Protein AF-Q7M1F2-F1 (afdb_monomer_lite)

InterPro domains:
  IPR003614 Knottins-like [PF00304] (2-49)
  IPR003614 Knottins-like [SM00505] (2-49)
  IPR036574 Knottin, scorpion toxin-like superfamily [G3DSA:3.30.30.10] (2-49)
  IPR036574 Knottin, scorpion toxin-like superfamily [SSF57095] (2-49)

Radius of gyration: 9.48 Å; chains: 1; bounding box: 21×19×24 Å

Foldseek 3Di:
DKDKDFDPPDDDADPDQVVLQVCLCPPVVAPGWGFDPPPGTTIIGIHDD

pLDDT: mean 96.94, std 2.33, range [88.56, 98.69]

Organism: Clitoria ternatea (NCBI:txid43366)

Structure (mmCIF, N/CA/C/O backbone):
data_AF-Q7M1F2-F1
#
_entry.id   AF-Q7M1F2-F1
#
loop_
_atom_site.group_PDB
_atom_site.id
_atom_site.type_symbol
_atom_site.label_atom_id
_atom_site.label_alt_id
_atom_site.label_comp_id
_atom_site.label_asym_id
_atom_site.label_entity_id
_atom_site.label_seq_id
_atom_site.pdbx_PDB_ins_code
_atom_site.Cartn_x
_atom_site.Cartn_y
_atom_site.Cartn_z
_atom_site.occupancy
_atom_site.B_iso_or_equiv
_atom_site.auth_seq_id
_atom_site.auth_comp_id
_atom_site.auth_asym_id
_atom_site.auth_atom_id
_atom_site.pdbx_PDB_model_num
ATOM 1 N N . ASN A 1 1 ? -11.773 9.562 9.218 1.00 90.31 1 ASN A N 1
ATOM 2 C CA . ASN A 1 1 ? -10.732 10.142 8.337 1.00 90.31 1 ASN A CA 1
ATOM 3 C C . ASN A 1 1 ? -9.679 9.091 8.045 1.00 90.31 1 ASN A C 1
ATOM 5 O O . ASN A 1 1 ? -9.552 8.162 8.832 1.00 90.31 1 ASN A O 1
ATOM 9 N N . LEU A 1 2 ? -8.965 9.208 6.921 1.00 95.06 2 LEU A N 1
ATOM 10 C CA . LEU A 1 2 ? -7.900 8.270 6.558 1.00 95.06 2 LEU A CA 1
ATOM 11 C C . LEU A 1 2 ? -6.519 8.915 6.698 1.00 95.06 2 LEU A C 1
ATOM 13 O O . LEU A 1 2 ? -6.336 10.079 6.352 1.00 95.06 2 LEU A O 1
ATOM 17 N N . CYS A 1 3 ? -5.563 8.134 7.188 1.00 97.38 3 CYS A N 1
ATOM 18 C CA . CYS A 1 3 ? -4.171 8.509 7.388 1.00 97.38 3 CYS A CA 1
ATOM 19 C C . CYS A 1 3 ? -3.309 7.813 6.330 1.00 97.38 3 CYS A C 1
ATOM 21 O O . CYS A 1 3 ? -3.356 6.588 6.208 1.00 97.38 3 CYS A O 1
ATOM 23 N N . GLU A 1 4 ? -2.517 8.585 5.588 1.00 97.38 4 GLU A N 1
ATOM 24 C CA . GLU A 1 4 ? -1.577 8.082 4.579 1.00 97.38 4 GLU A CA 1
ATOM 25 C C . GLU A 1 4 ? -0.287 7.581 5.241 1.00 97.38 4 GLU A C 1
ATOM 27 O O . GLU A 1 4 ? 0.297 8.269 6.082 1.00 97.38 4 GLU A O 1
ATOM 32 N N . ARG A 1 5 ? 0.189 6.399 4.843 1.00 97.12 5 ARG A N 1
ATOM 33 C CA . ARG A 1 5 ? 1.515 5.873 5.200 1.00 97.12 5 ARG A CA 1
ATOM 34 C C . ARG A 1 5 ? 2.131 5.191 3.983 1.00 97.12 5 ARG A C 1
ATOM 36 O O . ARG A 1 5 ? 1.411 4.605 3.182 1.00 97.12 5 ARG A O 1
ATOM 43 N N . ALA A 1 6 ? 3.451 5.255 3.824 1.00 96.94 6 ALA A N 1
ATOM 44 C C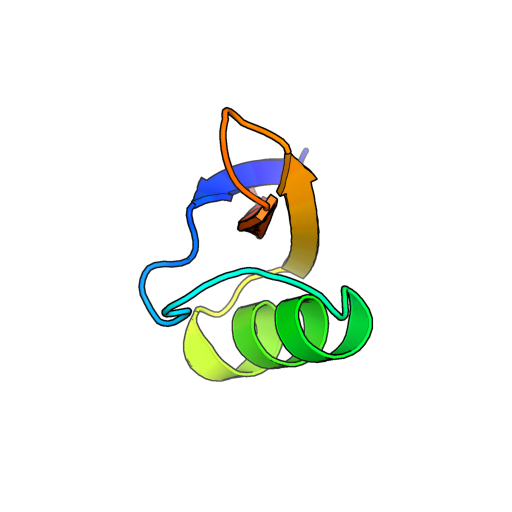A . ALA A 1 6 ? 4.117 4.455 2.797 1.00 96.94 6 ALA A CA 1
ATOM 45 C C . ALA A 1 6 ? 3.920 2.963 3.109 1.00 96.94 6 ALA A C 1
ATOM 47 O O . ALA A 1 6 ? 4.049 2.567 4.267 1.00 96.94 6 ALA A O 1
ATOM 48 N N . SER A 1 7 ? 3.602 2.167 2.087 1.00 97.81 7 SER A N 1
ATOM 49 C CA . SER A 1 7 ? 3.477 0.716 2.226 1.00 97.81 7 SER A CA 1
ATOM 50 C C . SER A 1 7 ? 4.795 0.126 2.721 1.00 97.81 7 SER A C 1
ATOM 52 O O . SER A 1 7 ? 5.860 0.431 2.179 1.00 97.81 7 SER A O 1
ATOM 54 N N . LEU A 1 8 ? 4.720 -0.712 3.752 1.00 97.56 8 LEU A N 1
ATOM 55 C CA . LEU A 1 8 ? 5.881 -1.414 4.30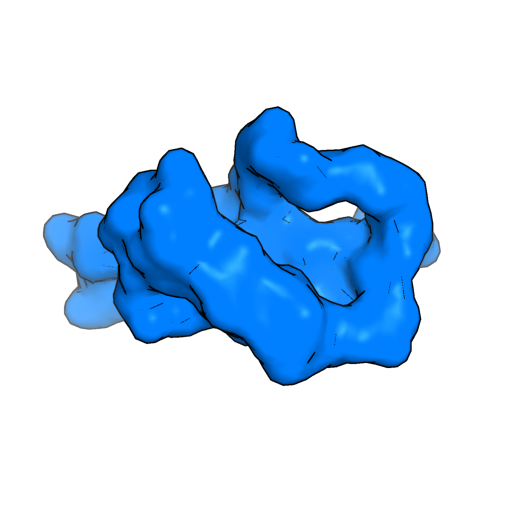3 1.00 97.56 8 LEU A CA 1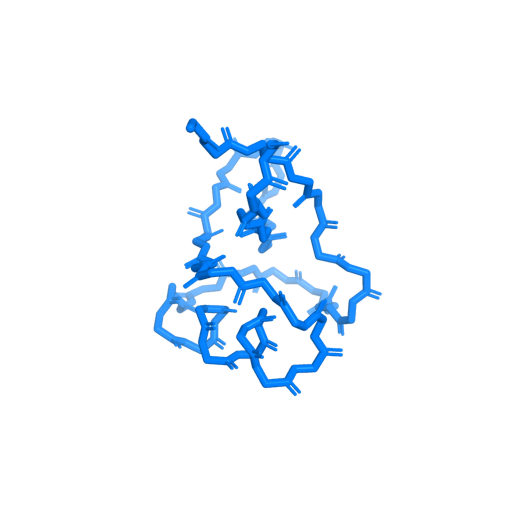
ATOM 56 C C . LEU A 1 8 ? 6.186 -2.708 3.545 1.00 97.56 8 LEU A C 1
ATOM 58 O O . LEU A 1 8 ? 7.295 -3.229 3.627 1.00 97.56 8 LEU A O 1
ATOM 62 N N . THR A 1 9 ? 5.201 -3.228 2.813 1.00 97.69 9 THR A N 1
ATOM 63 C CA . THR A 1 9 ? 5.310 -4.498 2.084 1.00 97.69 9 THR A CA 1
ATOM 64 C C . THR A 1 9 ? 5.578 -4.313 0.592 1.00 97.69 9 THR A C 1
ATOM 66 O O . THR A 1 9 ? 6.006 -5.251 -0.080 1.00 97.69 9 THR A O 1
ATOM 69 N N . TRP A 1 10 ? 5.330 -3.121 0.042 1.00 97.12 10 TRP A N 1
ATOM 70 C CA . TRP A 1 10 ? 5.551 -2.833 -1.371 1.00 97.12 10 TRP A CA 1
ATOM 71 C C . TRP A 1 10 ? 7.007 -2.472 -1.644 1.00 97.12 10 TRP A C 1
ATOM 73 O O . TRP A 1 10 ? 7.558 -1.540 -1.057 1.00 97.12 10 TRP A O 1
ATOM 83 N N . THR A 1 11 ? 7.614 -3.151 -2.613 1.00 94.38 11 THR A N 1
ATOM 84 C CA . THR A 1 11 ? 8.969 -2.851 -3.079 1.00 94.38 11 THR A CA 1
ATOM 85 C C . THR A 1 11 ? 8.965 -2.428 -4.547 1.00 94.38 11 THR A C 1
ATOM 87 O O . THR A 1 11 ? 8.107 -2.815 -5.339 1.00 94.38 11 THR A O 1
ATOM 90 N N . GLY A 1 12 ? 9.926 -1.579 -4.916 1.00 94.12 12 GLY A N 1
ATOM 91 C CA . GLY A 1 12 ? 10.059 -1.070 -6.281 1.00 94.12 12 GLY A CA 1
ATOM 92 C C . GLY A 1 12 ? 9.071 0.044 -6.649 1.00 94.12 12 GLY A C 1
ATOM 93 O O . GLY A 1 12 ? 8.443 0.677 -5.798 1.00 94.12 12 GLY A O 1
ATOM 94 N N . ASN A 1 13 ? 8.987 0.336 -7.949 1.00 96.00 13 ASN A N 1
ATOM 95 C CA . ASN A 1 13 ? 8.177 1.435 -8.470 1.00 96.00 13 ASN A CA 1
ATOM 96 C C . ASN A 1 13 ? 6.701 1.021 -8.598 1.00 96.00 13 ASN A C 1
ATOM 98 O O . ASN A 1 13 ? 6.375 0.018 -9.229 1.00 96.00 13 ASN A O 1
ATOM 102 N N . CYS A 1 14 ? 5.797 1.810 -8.023 1.00 97.94 14 CYS A N 1
ATOM 103 C CA . CYS A 1 14 ? 4.360 1.548 -8.058 1.00 97.94 14 CYS A CA 1
ATOM 104 C C . CYS A 1 14 ? 3.767 1.953 -9.416 1.00 97.94 14 CYS A C 1
ATOM 106 O O . CYS A 1 14 ? 3.547 3.133 -9.672 1.00 97.94 14 CYS A O 1
ATOM 108 N N . GLY A 1 15 ? 3.543 0.982 -10.306 1.00 96.12 15 GLY A N 1
ATOM 109 C CA . GLY A 1 15 ? 2.961 1.216 -11.638 1.00 96.12 15 GLY A CA 1
ATOM 110 C C . GLY A 1 15 ? 1.466 0.902 -11.753 1.00 96.12 15 GLY A C 1
ATOM 111 O O . GLY A 1 15 ? 0.846 1.260 -12.748 1.00 96.12 15 GLY A O 1
ATOM 112 N N . ASN A 1 16 ? 0.884 0.226 -10.760 1.00 97.56 16 ASN A N 1
ATOM 113 C CA . ASN A 1 16 ? -0.509 -0.210 -10.784 1.00 97.56 16 ASN A CA 1
ATOM 114 C C . ASN A 1 16 ? -1.164 0.040 -9.420 1.00 97.56 16 ASN A C 1
ATOM 116 O O . ASN A 1 16 ? -0.908 -0.674 -8.449 1.00 97.56 16 ASN A O 1
ATOM 120 N N . THR A 1 17 ? -2.034 1.050 -9.370 1.00 98.19 17 THR A N 1
ATOM 121 C CA . THR A 1 17 ? -2.780 1.421 -8.161 1.00 98.19 17 THR A CA 1
ATOM 122 C C . THR A 1 17 ? -3.692 0.297 -7.670 1.00 98.19 17 THR A C 1
ATOM 124 O O . THR A 1 17 ? -3.796 0.115 -6.467 1.00 98.19 17 THR A O 1
ATOM 127 N N . GLY A 1 18 ? -4.293 -0.511 -8.550 1.00 98.31 18 GLY A N 1
ATOM 128 C CA . GLY A 1 18 ? -5.149 -1.632 -8.140 1.00 98.31 18 GLY A CA 1
ATOM 129 C C . GLY A 1 18 ? -4.381 -2.757 -7.434 1.00 98.31 18 GLY A C 1
ATOM 130 O O . GLY A 1 18 ? -4.877 -3.342 -6.469 1.00 98.31 18 GLY A O 1
ATOM 131 N N . HIS A 1 19 ? -3.143 -3.028 -7.866 1.00 98.12 19 HIS A N 1
ATOM 132 C CA . HIS A 1 19 ? -2.255 -3.963 -7.165 1.00 98.12 19 HIS A CA 1
ATOM 133 C C . HIS A 1 19 ? -1.825 -3.406 -5.805 1.00 98.12 19 HIS A C 1
ATOM 135 O O . HIS A 1 19 ? -1.903 -4.120 -4.808 1.00 98.12 19 HIS A O 1
ATOM 141 N N . CYS A 1 20 ? -1.425 -2.131 -5.757 1.00 98.62 20 CYS A N 1
ATOM 142 C CA . CYS A 1 20 ? -1.087 -1.447 -4.508 1.00 98.62 20 CYS A CA 1
ATOM 143 C C . CYS A 1 20 ? -2.265 -1.456 -3.523 1.00 98.62 20 CYS A C 1
ATOM 145 O O . CYS A 1 20 ? -2.091 -1.834 -2.370 1.00 98.62 20 CYS A O 1
ATOM 147 N N . ASP A 1 21 ? -3.475 -1.137 -3.985 1.00 98.69 21 ASP A N 1
ATOM 148 C CA . ASP A 1 21 ? -4.694 -1.191 -3.181 1.00 98.69 21 ASP A CA 1
ATOM 149 C C . ASP A 1 21 ? -4.939 -2.581 -2.589 1.00 98.69 21 ASP A C 1
ATOM 151 O O . ASP A 1 21 ? -5.109 -2.735 -1.379 1.00 98.69 21 ASP A O 1
ATOM 155 N N . THR A 1 22 ? -4.920 -3.602 -3.445 1.00 98.62 22 THR A N 1
ATOM 156 C CA . THR A 1 22 ? -5.163 -4.987 -3.033 1.00 98.62 22 THR A CA 1
ATOM 157 C C . THR A 1 22 ? -4.121 -5.449 -2.017 1.00 98.62 22 THR A C 1
ATOM 159 O O . THR A 1 22 ? -4.478 -6.066 -1.015 1.00 98.62 22 THR A O 1
ATOM 162 N N . GLN A 1 23 ? -2.845 -5.115 -2.227 1.00 98.44 23 GLN A N 1
ATOM 163 C CA . GLN A 1 23 ? -1.778 -5.453 -1.290 1.00 98.44 23 GLN A CA 1
ATOM 164 C C . GLN A 1 23 ? -1.930 -4.706 0.039 1.00 98.44 23 GLN A C 1
ATOM 166 O O . GLN A 1 23 ? -1.914 -5.341 1.088 1.00 98.44 23 GLN A O 1
ATOM 171 N N . CYS A 1 24 ? -2.164 -3.392 0.018 1.00 98.62 24 CYS A N 1
ATOM 172 C CA . CYS A 1 24 ? -2.404 -2.603 1.227 1.00 98.62 24 CYS A CA 1
ATOM 173 C C . CYS A 1 24 ? -3.556 -3.179 2.066 1.00 98.62 24 CYS A C 1
ATOM 175 O O . CYS A 1 24 ? -3.421 -3.341 3.281 1.00 98.62 24 CYS A O 1
ATOM 177 N N . ARG A 1 25 ? -4.680 -3.530 1.425 1.00 98.50 25 ARG A N 1
ATOM 178 C CA . ARG A 1 25 ? -5.836 -4.124 2.111 1.00 98.50 25 ARG A CA 1
ATOM 179 C C . ARG A 1 25 ? -5.524 -5.5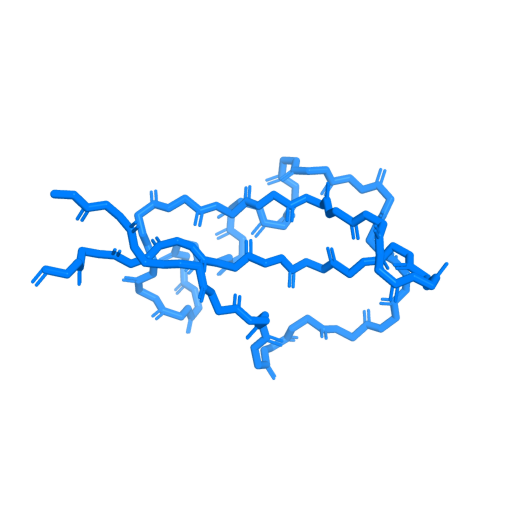01 2.692 1.00 98.50 25 ARG A C 1
ATOM 181 O O . ARG A 1 25 ? -5.837 -5.753 3.852 1.00 98.50 25 ARG A O 1
ATOM 188 N N . ASN A 1 26 ? -4.890 -6.373 1.912 1.00 98.50 26 ASN A N 1
ATOM 189 C CA . ASN A 1 26 ? -4.705 -7.772 2.291 1.00 98.50 26 ASN A CA 1
ATOM 190 C C . ASN A 1 26 ? -3.502 -8.005 3.222 1.00 98.50 26 ASN A C 1
ATOM 192 O O . ASN A 1 26 ? -3.528 -8.944 4.009 1.00 98.50 26 ASN A O 1
ATOM 196 N N . TRP A 1 27 ? -2.434 -7.211 3.099 1.00 98.31 27 TRP A N 1
ATOM 197 C CA . TRP A 1 27 ? -1.139 -7.487 3.743 1.00 98.31 27 TRP A CA 1
ATOM 198 C C . TRP A 1 27 ? -0.833 -6.518 4.881 1.00 98.31 27 TRP A C 1
ATOM 200 O O . TRP A 1 27 ? -0.109 -6.870 5.806 1.00 98.31 27 TRP A O 1
ATOM 210 N N . GLU A 1 28 ? -1.393 -5.309 4.840 1.00 98.38 28 GLU A N 1
ATOM 211 C CA . GLU A 1 28 ? -1.134 -4.285 5.856 1.00 98.38 28 GLU A CA 1
ATOM 212 C C . GLU A 1 28 ? -2.378 -3.950 6.683 1.00 98.38 28 GLU A C 1
ATOM 214 O O . GLU A 1 28 ? -2.281 -3.185 7.634 1.00 98.38 28 GLU A O 1
ATOM 219 N N . SER A 1 29 ? -3.538 -4.556 6.392 1.00 97.38 29 SER A N 1
ATOM 220 C CA . SER A 1 29 ? -4.836 -4.218 7.010 1.00 97.38 29 SER A CA 1
ATOM 221 C C . SER A 1 29 ? -5.261 -2.762 6.777 1.00 97.38 29 SER A C 1
ATOM 223 O O . SER A 1 29 ? -5.954 -2.151 7.596 1.00 97.38 29 SER A O 1
ATOM 225 N N . ALA A 1 30 ? -4.842 -2.181 5.652 1.00 98.12 30 ALA A N 1
ATOM 226 C CA . ALA A 1 30 ? -5.263 -0.848 5.250 1.00 98.12 30 ALA A CA 1
ATOM 227 C C . ALA A 1 30 ? -6.702 -0.853 4.720 1.00 98.12 30 ALA A C 1
ATOM 229 O O . ALA A 1 30 ? -7.243 -1.880 4.314 1.00 98.12 30 ALA A O 1
ATOM 230 N N . LYS A 1 31 ? -7.333 0.321 4.675 1.00 98.19 31 LYS A N 1
ATOM 231 C CA . LYS A 1 31 ? -8.640 0.501 4.028 1.00 98.19 31 LYS A CA 1
ATOM 232 C C . LYS A 1 31 ? -8.527 0.599 2.513 1.00 98.19 31 LYS A C 1
ATOM 234 O O . LYS A 1 31 ? -9.415 0.123 1.814 1.00 98.19 31 LYS A O 1
ATOM 239 N N . HIS A 1 32 ? -7.464 1.229 2.031 1.00 97.94 32 HIS A N 1
ATOM 240 C CA . HIS A 1 32 ? -7.202 1.449 0.615 1.00 97.94 32 HIS A CA 1
ATOM 241 C C . HIS A 1 32 ? -5.695 1.604 0.392 1.00 97.94 32 HIS A C 1
ATOM 243 O O . HIS A 1 32 ? -4.957 1.884 1.339 1.00 97.94 32 HIS A O 1
ATOM 249 N N . GLY A 1 33 ? -5.239 1.468 -0.847 1.00 98.44 33 GLY A N 1
ATOM 250 C CA . GLY A 1 33 ? -3.883 1.826 -1.251 1.00 98.44 33 GLY A CA 1
ATOM 251 C C . GLY A 1 33 ? -3.850 2.511 -2.610 1.00 98.44 33 GLY A C 1
ATOM 252 O O . GLY A 1 33 ? -4.674 2.228 -3.472 1.00 98.44 33 GLY A O 1
ATOM 253 N N . ALA A 1 34 ? -2.886 3.405 -2.815 1.00 98.50 34 ALA A N 1
ATOM 254 C CA . ALA A 1 34 ? -2.701 4.076 -4.094 1.00 98.50 34 ALA A CA 1
ATOM 255 C C . ALA A 1 34 ? -1.235 4.357 -4.422 1.00 98.50 34 ALA A C 1
ATOM 257 O O . ALA A 1 34 ? -0.396 4.566 -3.542 1.00 98.50 34 ALA A O 1
ATOM 258 N N . CYS A 1 35 ? -0.926 4.382 -5.721 1.00 98.31 35 CYS A N 1
ATOM 259 C CA . CYS A 1 35 ? 0.375 4.832 -6.188 1.00 98.31 35 CYS A CA 1
ATOM 260 C C . CYS A 1 35 ? 0.430 6.364 -6.185 1.00 98.31 35 CYS A C 1
ATOM 262 O O . CYS A 1 35 ? -0.336 7.021 -6.890 1.00 98.31 35 CYS A O 1
ATOM 264 N N . HIS A 1 36 ? 1.402 6.936 -5.476 1.00 97.62 36 HIS A N 1
ATOM 265 C CA . HIS A 1 36 ? 1.701 8.365 -5.536 1.00 97.62 36 HIS A CA 1
ATOM 266 C C . HIS A 1 36 ? 3.163 8.616 -5.873 1.00 97.62 36 HIS A C 1
ATOM 268 O O . HIS A 1 36 ? 4.064 7.882 -5.459 1.00 97.62 36 HIS A O 1
ATOM 274 N N . LYS A 1 37 ? 3.405 9.697 -6.616 1.00 96.19 37 LYS A N 1
ATOM 275 C CA . LYS A 1 37 ? 4.752 10.150 -6.947 1.00 96.19 37 LYS A CA 1
ATOM 276 C C . LYS A 1 37 ? 5.273 11.080 -5.847 1.00 96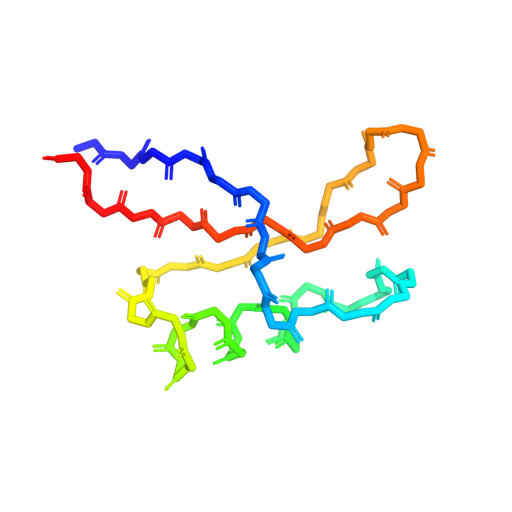.19 37 LYS A C 1
ATOM 278 O O . LYS A 1 37 ? 4.775 12.190 -5.673 1.00 96.19 37 LYS A O 1
ATOM 283 N N . ARG A 1 38 ? 6.295 10.628 -5.116 1.00 91.69 38 ARG A N 1
ATOM 284 C CA . ARG A 1 38 ? 7.049 11.400 -4.106 1.00 91.69 38 ARG A CA 1
ATOM 285 C C . ARG A 1 38 ? 8.545 11.221 -4.391 1.00 91.69 38 ARG A C 1
ATOM 287 O O . ARG A 1 38 ? 9.251 10.524 -3.666 1.00 91.69 38 ARG A O 1
ATOM 294 N N . GLY A 1 39 ? 8.986 11.747 -5.535 1.00 91.38 39 GLY A N 1
ATOM 295 C CA . GLY A 1 39 ? 10.253 11.377 -6.179 1.00 91.38 39 GLY A CA 1
ATOM 296 C C . GLY A 1 39 ? 10.030 10.236 -7.174 1.00 91.38 39 GLY A C 1
ATOM 297 O O . GLY A 1 39 ? 9.789 10.490 -8.355 1.00 91.38 39 GLY A O 1
ATOM 298 N N . ASN A 1 40 ? 10.017 8.994 -6.687 1.00 92.56 40 ASN A N 1
ATOM 299 C CA . ASN A 1 40 ? 9.561 7.825 -7.446 1.00 92.56 40 ASN A CA 1
ATOM 300 C C . ASN A 1 40 ? 8.082 7.511 -7.166 1.00 92.56 40 ASN A C 1
ATOM 302 O O . ASN A 1 40 ? 7.494 8.041 -6.216 1.00 92.56 40 ASN A O 1
ATOM 306 N N . TRP A 1 41 ? 7.473 6.656 -7.993 1.00 97.19 41 TRP A N 1
ATOM 307 C CA . TRP A 1 41 ? 6.146 6.137 -7.684 1.00 97.19 41 TRP A CA 1
ATOM 308 C C . TRP A 1 41 ? 6.264 5.110 -6.565 1.00 97.19 41 TRP A C 1
ATOM 310 O O . TRP A 1 41 ? 6.967 4.107 -6.703 1.00 97.19 41 TRP A O 1
ATOM 320 N N . LYS A 1 42 ? 5.576 5.367 -5.457 1.00 97.75 42 LYS A N 1
ATOM 321 C CA . LYS A 1 42 ? 5.517 4.486 -4.291 1.00 97.75 42 LYS A CA 1
ATOM 322 C C . LYS A 1 42 ? 4.071 4.117 -4.017 1.00 97.75 42 LYS A C 1
ATOM 324 O O . LYS A 1 42 ? 3.168 4.896 -4.320 1.00 97.75 42 LYS A O 1
ATOM 329 N N . CYS A 1 43 ? 3.876 2.940 -3.445 1.00 98.50 43 CYS A N 1
ATOM 330 C CA . CYS A 1 43 ? 2.586 2.546 -2.912 1.00 98.50 43 CYS A CA 1
ATOM 331 C C . CYS A 1 43 ? 2.415 3.184 -1.530 1.00 98.50 43 CYS A C 1
ATOM 333 O O . CYS A 1 43 ? 3.296 3.071 -0.674 1.00 98.50 43 CYS A O 1
ATOM 335 N N . PHE A 1 44 ? 1.299 3.872 -1.330 1.00 98.44 44 PHE A N 1
ATOM 336 C CA . PHE A 1 44 ? 0.876 4.387 -0.037 1.00 98.44 44 PHE A CA 1
ATOM 337 C C . PHE A 1 44 ? -0.402 3.673 0.379 1.00 98.44 44 P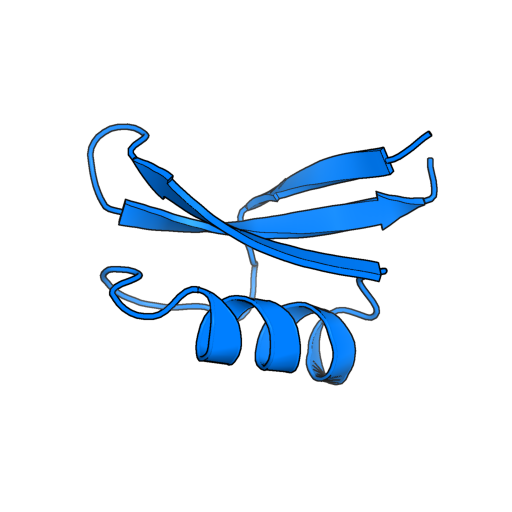HE A C 1
ATOM 339 O O . PHE A 1 44 ? -1.316 3.514 -0.427 1.00 98.44 44 PHE A O 1
ATOM 346 N N . CYS A 1 45 ? -0.459 3.260 1.637 1.00 98.62 45 CYS A N 1
ATOM 347 C CA . CYS A 1 45 ? -1.617 2.642 2.251 1.00 98.62 45 CYS A CA 1
ATOM 348 C C . CYS A 1 45 ? -2.343 3.660 3.138 1.00 98.62 45 CYS A C 1
ATOM 350 O O . CYS A 1 45 ? -1.721 4.456 3.847 1.00 98.62 45 CYS A O 1
ATOM 352 N N . TYR A 1 46 ? -3.670 3.612 3.113 1.00 98.62 46 TYR A N 1
ATOM 353 C CA . TYR A 1 46 ? -4.553 4.499 3.855 1.00 98.62 46 TYR A CA 1
ATOM 354 C C . TYR A 1 46 ? -5.255 3.727 4.961 1.00 98.62 46 TYR A C 1
ATOM 356 O O . TYR A 1 46 ? -6.008 2.787 4.702 1.00 98.62 46 TYR A O 1
ATOM 364 N N . PHE A 1 47 ? -5.028 4.139 6.200 1.00 98.06 47 PHE A N 1
ATOM 365 C CA . PHE A 1 47 ? -5.582 3.505 7.394 1.00 98.06 47 PHE A CA 1
ATOM 366 C C . PHE A 1 47 ? -6.657 4.388 8.006 1.00 98.06 47 PHE A C 1
ATOM 368 O O . PHE A 1 47 ? -6.607 5.605 7.844 1.00 98.06 47 PHE A O 1
ATOM 375 N N . ASN A 1 48 ? -7.595 3.801 8.749 1.00 96.31 48 ASN A N 1
ATOM 376 C CA . ASN A 1 48 ? -8.397 4.613 9.658 1.00 96.31 48 ASN A CA 1
ATOM 377 C C . ASN A 1 48 ? -7.451 5.281 10.660 1.00 96.31 48 ASN A C 1
ATOM 379 O O . ASN A 1 48 ? -6.679 4.594 11.333 1.00 96.31 48 ASN A O 1
ATOM 383 N N . CYS A 1 49 ? -7.518 6.608 10.706 1.00 88.56 49 CYS A N 1
ATOM 384 C CA . CYS A 1 49 ? -7.237 7.323 11.935 1.00 88.56 49 CYS A CA 1
ATOM 385 C C . CYS A 1 49 ? -8.477 7.128 12.836 1.00 88.56 49 CYS A C 1
ATOM 387 O O . CYS A 1 49 ? -8.280 6.848 14.027 1.00 88.56 49 CYS A O 1
#

Secondary structure (DSSP, 8-state):
-EEEEE-SS--S----HHHHHHHHHHHS--SEEEEEEESEEEEEEEEE-

Sequence (49 aa):
NLCERASLTWTGNCGNTGHCDTQCRNWESAKHGACHKRGNWKCFCYFNC